Protein AF-A0A0K8S6T8-F1 (afdb_monomer_lite)

pLDDT: mean 81.15, std 17.51, range [34.66, 95.5]

Structure (mmCIF, N/CA/C/O backbone):
data_AF-A0A0K8S6T8-F1
#
_entry.id   AF-A0A0K8S6T8-F1
#
loop_
_atom_site.group_PDB
_atom_site.id
_atom_site.type_symbol
_atom_site.label_atom_id
_atom_site.label_alt_id
_atom_site.label_comp_id
_atom_site.label_asym_id
_atom_site.label_entity_id
_atom_site.label_seq_id
_atom_site.pdbx_PDB_ins_code
_atom_site.Cartn_x
_atom_site.Cartn_y
_atom_site.Cartn_z
_atom_site.occupancy
_atom_site.B_iso_or_equiv
_atom_site.auth_seq_id
_atom_site.auth_comp_id
_atom_site.auth_asym_id
_atom_site.auth_atom_id
_atom_site.pdbx_PDB_model_num
ATOM 1 N N . MET A 1 1 ? 23.158 0.970 3.398 1.00 34.66 1 MET A N 1
ATOM 2 C CA . MET A 1 1 ? 22.572 2.302 3.131 1.00 34.66 1 MET A CA 1
ATOM 3 C C . MET A 1 1 ? 22.095 2.294 1.689 1.00 34.66 1 MET A C 1
ATOM 5 O O . MET A 1 1 ? 22.938 2.146 0.811 1.00 34.66 1 MET A O 1
ATOM 9 N N . PHE A 1 2 ? 20.786 2.368 1.428 1.00 41.59 2 PHE A N 1
ATOM 10 C CA . PHE A 1 2 ? 20.304 2.580 0.060 1.00 41.59 2 PHE A CA 1
ATOM 11 C C . PHE A 1 2 ? 20.908 3.898 -0.432 1.00 41.59 2 PHE A C 1
ATOM 13 O O . PHE A 1 2 ? 20.742 4.927 0.223 1.00 41.59 2 PHE A O 1
ATOM 20 N N . ARG A 1 3 ? 21.690 3.863 -1.518 1.00 51.22 3 ARG A N 1
ATOM 21 C CA . ARG A 1 3 ? 22.241 5.082 -2.123 1.00 51.22 3 ARG A CA 1
ATOM 22 C C . ARG A 1 3 ? 21.048 5.946 -2.523 1.00 51.22 3 ARG A C 1
ATOM 24 O O . ARG A 1 3 ? 20.283 5.543 -3.394 1.00 51.22 3 ARG A O 1
ATOM 31 N N . GLY A 1 4 ? 20.856 7.068 -1.830 1.00 51.66 4 GLY A N 1
ATOM 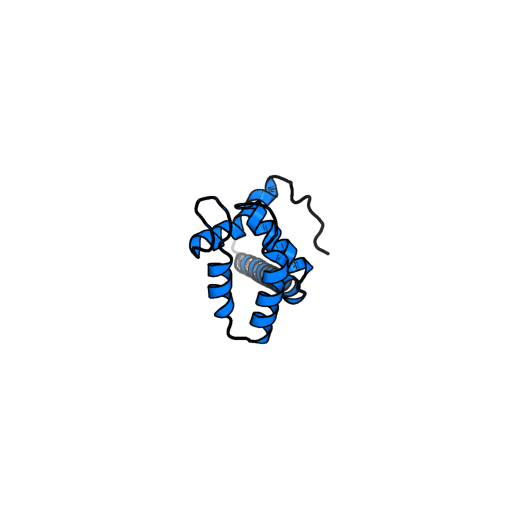32 C CA . GLY A 1 4 ? 19.717 7.961 -2.019 1.00 51.66 4 GLY A CA 1
ATOM 33 C C . GLY A 1 4 ? 19.673 8.479 -3.451 1.00 51.66 4 GLY A C 1
ATOM 34 O O . GLY A 1 4 ? 20.369 9.429 -3.798 1.00 51.66 4 GLY A O 1
ATOM 35 N N . GLY A 1 5 ? 18.885 7.822 -4.298 1.00 59.88 5 GLY A N 1
ATOM 36 C CA . GLY A 1 5 ? 18.556 8.325 -5.621 1.00 59.88 5 GLY A CA 1
ATOM 37 C C . GLY A 1 5 ? 17.576 9.483 -5.488 1.00 59.88 5 GLY A C 1
ATOM 38 O O . GLY A 1 5 ? 16.712 9.471 -4.615 1.00 59.88 5 GLY A O 1
ATOM 39 N N . ASN A 1 6 ? 17.682 10.482 -6.363 1.00 67.69 6 ASN A N 1
ATOM 40 C CA . ASN A 1 6 ? 16.637 11.493 -6.476 1.00 67.69 6 ASN A CA 1
ATOM 41 C C . ASN A 1 6 ? 15.346 10.813 -6.968 1.00 67.69 6 ASN A C 1
ATOM 43 O O . ASN A 1 6 ? 15.213 10.519 -8.158 1.00 67.69 6 ASN A O 1
ATOM 47 N N . LEU A 1 7 ? 14.413 10.558 -6.048 1.00 66.25 7 LEU A N 1
ATOM 48 C CA . LEU A 1 7 ? 13.138 9.870 -6.290 1.00 66.25 7 LEU A CA 1
ATOM 49 C C . LEU A 1 7 ? 12.191 10.654 -7.213 1.00 66.25 7 LEU A C 1
ATOM 51 O O . LEU A 1 7 ? 11.215 10.093 -7.705 1.00 66.25 7 LEU A O 1
ATOM 55 N N . ASN A 1 8 ? 12.495 11.922 -7.500 1.00 68.25 8 ASN A N 1
ATOM 56 C CA . ASN A 1 8 ? 11.770 12.729 -8.483 1.00 68.25 8 ASN A CA 1
ATOM 57 C C . ASN A 1 8 ? 12.277 12.519 -9.917 1.00 68.25 8 ASN A C 1
ATOM 59 O O . ASN A 1 8 ? 11.697 13.052 -10.860 1.00 68.25 8 ASN A O 1
ATOM 63 N N . ASN A 1 9 ? 13.350 11.746 -10.111 1.00 75.56 9 ASN A N 1
ATOM 64 C CA . ASN A 1 9 ? 13.823 11.402 -11.445 1.00 75.56 9 ASN A CA 1
ATOM 65 C C . ASN A 1 9 ? 12.780 10.533 -12.170 1.00 75.56 9 ASN A C 1
ATOM 67 O O . ASN A 1 9 ? 12.319 9.521 -11.636 1.00 75.56 9 ASN A O 1
ATOM 71 N N . SER A 1 10 ? 12.454 10.904 -13.411 1.00 77.62 10 SER A N 1
ATOM 72 C CA . SER A 1 10 ? 11.468 10.219 -14.255 1.00 77.62 10 SER A CA 1
ATOM 73 C C . SER A 1 10 ? 11.733 8.718 -14.405 1.00 77.62 10 SER A C 1
ATOM 75 O O . SER A 1 10 ? 10.787 7.938 -14.504 1.00 77.62 10 SER A O 1
ATOM 77 N N . LYS A 1 11 ? 12.997 8.280 -14.331 1.00 78.56 11 LYS A N 1
ATOM 78 C CA . LYS A 1 11 ? 13.362 6.857 -14.399 1.00 78.56 11 LYS A CA 1
ATOM 79 C C . LYS A 1 11 ? 12.761 6.008 -13.271 1.00 78.56 11 LYS A C 1
ATOM 81 O O . LYS A 1 11 ? 12.580 4.810 -13.455 1.00 78.56 11 LYS A O 1
ATOM 86 N N . TYR A 1 12 ? 12.422 6.614 -12.130 1.00 77.12 12 TYR A N 1
ATOM 87 C CA . TYR A 1 12 ? 11.817 5.927 -10.984 1.00 77.12 12 TYR A CA 1
ATOM 88 C C . TYR A 1 12 ? 10.288 6.023 -10.952 1.00 77.12 12 TYR A C 1
ATOM 90 O O . TYR A 1 12 ? 9.663 5.406 -10.091 1.00 77.12 12 TYR A O 1
ATOM 98 N N . GLN A 1 13 ? 9.663 6.733 -11.898 1.00 78.56 13 GLN A N 1
ATOM 99 C CA . GLN A 1 13 ? 8.201 6.861 -11.945 1.00 78.56 13 GLN A CA 1
ATOM 100 C C . GLN A 1 13 ? 7.511 5.502 -12.083 1.00 78.56 13 GLN A C 1
ATOM 102 O O . GLN A 1 13 ? 6.536 5.224 -11.392 1.00 78.56 13 GLN A O 1
ATOM 107 N N . LYS A 1 14 ? 8.082 4.594 -12.884 1.00 80.56 14 LYS A N 1
ATOM 108 C CA . LYS A 1 14 ? 7.572 3.219 -13.002 1.00 80.56 14 LYS A CA 1
ATOM 109 C C . LYS A 1 14 ? 7.565 2.483 -11.658 1.00 80.56 14 LYS A C 1
ATOM 111 O O . LYS A 1 14 ? 6.609 1.775 -11.367 1.00 80.56 14 LYS A O 1
ATOM 116 N N . CYS A 1 15 ? 8.590 2.684 -10.826 1.00 80.12 15 CYS A N 1
ATOM 117 C CA . CYS A 1 15 ? 8.673 2.069 -9.500 1.00 80.12 15 CYS A CA 1
ATOM 118 C C . CYS A 1 15 ? 7.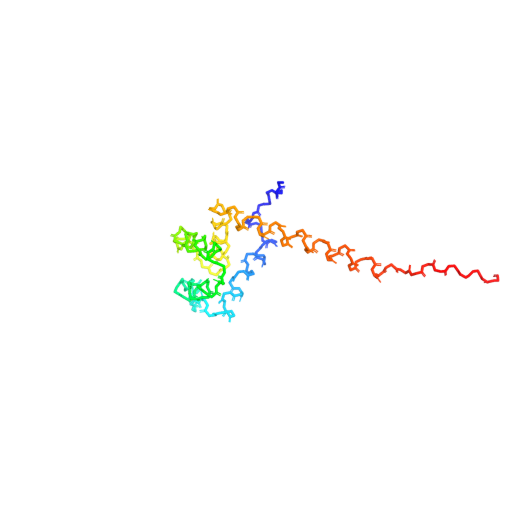601 2.623 -8.554 1.00 80.12 15 CYS A C 1
ATOM 120 O O . CYS A 1 15 ? 6.965 1.849 -7.843 1.00 80.12 15 CYS A O 1
ATOM 122 N N . LYS A 1 16 ? 7.347 3.940 -8.588 1.00 82.62 16 LYS A N 1
ATOM 123 C CA . LYS A 1 16 ? 6.266 4.566 -7.808 1.00 82.62 16 LYS A CA 1
ATOM 124 C C . LYS A 1 16 ? 4.894 3.983 -8.155 1.00 82.62 16 LYS A C 1
ATOM 126 O O . LYS A 1 16 ? 4.051 3.808 -7.283 1.00 82.62 16 LYS A O 1
ATOM 131 N N . CYS A 1 17 ? 4.688 3.627 -9.422 1.00 88.94 17 CYS A N 1
ATOM 132 C CA . CYS A 1 17 ? 3.418 3.098 -9.908 1.00 88.94 17 CYS A CA 1
ATOM 133 C C . CYS A 1 17 ? 3.173 1.603 -9.617 1.00 88.94 17 CYS A C 1
ATOM 135 O O . CYS A 1 17 ? 2.090 1.105 -9.926 1.00 88.94 17 CYS A O 1
ATOM 137 N N . LEU A 1 18 ? 4.113 0.877 -8.998 1.00 88.44 18 LEU A N 1
ATOM 138 C CA . LEU A 1 18 ? 3.870 -0.514 -8.584 1.00 88.44 18 LEU A CA 1
ATOM 139 C C . LEU A 1 18 ? 2.760 -0.603 -7.527 1.00 88.44 18 LEU A C 1
ATOM 141 O O . LEU A 1 18 ? 1.877 -1.453 -7.624 1.00 88.44 18 LEU A O 1
ATOM 145 N N . VAL A 1 19 ? 2.766 0.317 -6.561 1.00 89.31 19 VAL A N 1
ATOM 146 C CA . VAL A 1 19 ? 1.784 0.361 -5.469 1.00 89.31 19 VAL A CA 1
ATOM 147 C C . VAL A 1 19 ? 0.351 0.579 -5.976 1.00 89.31 19 VAL A C 1
ATOM 149 O O . VAL A 1 19 ? -0.496 -0.270 -5.689 1.00 89.31 19 VAL A O 1
ATOM 152 N N . PRO A 1 20 ? 0.036 1.626 -6.772 1.00 91.50 20 PRO A N 1
ATOM 153 C CA . PRO A 1 20 ? -1.319 1.797 -7.296 1.00 91.50 20 PRO A CA 1
ATOM 154 C C . PRO A 1 20 ? -1.745 0.663 -8.231 1.00 91.50 20 PRO A C 1
ATOM 156 O O . PRO A 1 20 ? -2.936 0.387 -8.322 1.00 91.50 20 PRO A O 1
ATOM 159 N N . CYS A 1 21 ? -0.817 -0.003 -8.929 1.00 89.88 21 CYS A N 1
ATOM 160 C CA . CYS A 1 21 ? -1.151 -1.150 -9.776 1.00 89.88 21 CYS A CA 1
ATOM 161 C C . CYS A 1 21 ? -1.766 -2.287 -8.945 1.00 89.88 21 CYS A C 1
ATOM 163 O O . CYS A 1 21 ? -2.873 -2.748 -9.234 1.00 89.88 21 CYS A O 1
ATOM 165 N N . VAL A 1 22 ? -1.092 -2.670 -7.857 1.00 90.38 22 VAL A N 1
ATOM 166 C CA . VAL A 1 22 ? -1.594 -3.686 -6.921 1.00 90.38 22 VAL A CA 1
ATOM 167 C C . VAL A 1 22 ? -2.870 -3.206 -6.226 1.00 90.38 22 VAL A C 1
ATOM 169 O O . VAL A 1 22 ? -3.832 -3.962 -6.121 1.00 90.38 22 VAL A O 1
ATOM 172 N N . ALA A 1 23 ? -2.925 -1.938 -5.808 1.00 92.56 23 ALA A N 1
ATOM 173 C CA . ALA A 1 23 ? -4.103 -1.384 -5.147 1.00 92.56 23 ALA A CA 1
ATOM 174 C C . ALA A 1 23 ? -5.348 -1.400 -6.050 1.00 92.56 23 ALA A C 1
ATOM 176 O O . ALA A 1 23 ? -6.423 -1.769 -5.585 1.00 92.56 23 ALA A O 1
ATOM 177 N N . LYS A 1 24 ? -5.216 -1.075 -7.346 1.00 92.62 24 LYS A N 1
ATOM 178 C CA . LYS A 1 24 ? -6.313 -1.204 -8.324 1.00 92.62 24 LYS A CA 1
ATOM 179 C C . LYS A 1 24 ? -6.782 -2.648 -8.450 1.00 92.62 24 LYS A C 1
ATOM 181 O O . LYS A 1 24 ? -7.981 -2.895 -8.399 1.00 92.62 24 LYS A O 1
ATOM 186 N N . TYR A 1 25 ? -5.848 -3.591 -8.587 1.00 92.38 25 TYR A N 1
ATOM 187 C CA . TYR A 1 25 ? -6.174 -5.015 -8.700 1.00 92.38 25 TYR A CA 1
ATOM 188 C C . TYR A 1 25 ? -6.961 -5.529 -7.483 1.00 92.38 25 TYR A C 1
ATOM 190 O O . TYR A 1 25 ? -7.888 -6.322 -7.628 1.00 92.38 25 TYR A O 1
ATOM 198 N N . LEU A 1 26 ? -6.633 -5.030 -6.289 1.00 92.56 26 LEU A N 1
ATOM 199 C CA . LEU A 1 26 ? -7.296 -5.397 -5.038 1.00 92.56 26 LEU A CA 1
ATOM 200 C C . LEU A 1 26 ? -8.503 -4.510 -4.681 1.00 92.56 26 LEU A C 1
ATOM 202 O O . LEU A 1 26 ? -9.030 -4.636 -3.579 1.00 92.56 26 LEU A O 1
ATOM 206 N N . ASN A 1 27 ? -8.952 -3.625 -5.580 1.00 94.38 27 ASN A N 1
ATOM 207 C CA . ASN A 1 27 ? -10.042 -2.666 -5.342 1.00 94.38 27 ASN A CA 1
ATOM 208 C C . ASN A 1 27 ? -9.827 -1.752 -4.115 1.00 94.38 27 ASN A C 1
ATOM 210 O O . ASN A 1 27 ? -10.775 -1.334 -3.459 1.00 94.38 27 ASN A O 1
ATOM 214 N N . MET A 1 28 ? -8.574 -1.412 -3.815 1.00 95.50 28 MET A N 1
ATOM 215 C CA . MET A 1 28 ? -8.169 -0.524 -2.716 1.00 95.50 28 MET A CA 1
ATOM 216 C C . MET A 1 28 ? -7.995 0.934 -3.150 1.00 95.50 28 MET A C 1
ATOM 218 O O . MET A 1 28 ? -7.381 1.728 -2.438 1.00 95.50 28 MET A O 1
ATOM 222 N N . MET A 1 29 ? -8.453 1.293 -4.345 1.00 95.44 29 MET A N 1
ATOM 223 C CA . MET A 1 29 ? -8.291 2.634 -4.889 1.00 95.44 29 MET A CA 1
ATOM 224 C C . MET A 1 29 ? -9.560 3.055 -5.618 1.00 95.44 29 MET A C 1
ATOM 226 O O . MET A 1 29 ? -10.106 2.297 -6.420 1.00 95.44 29 MET A O 1
ATOM 230 N N . TYR A 1 30 ? -10.012 4.272 -5.346 1.00 94.50 30 TYR A N 1
ATOM 231 C CA . TYR A 1 30 ? -11.134 4.888 -6.031 1.00 94.50 30 TYR A CA 1
ATOM 232 C C . TYR A 1 30 ? -10.757 5.277 -7.465 1.00 94.50 30 TYR A C 1
ATOM 234 O O . TYR A 1 30 ? -9.585 5.430 -7.823 1.00 94.50 30 TYR A O 1
ATOM 242 N N . THR A 1 31 ? -11.775 5.488 -8.300 1.00 93.25 31 THR A N 1
ATOM 243 C CA . THR A 1 31 ? -11.606 5.904 -9.702 1.00 93.25 31 THR A CA 1
ATOM 244 C C . THR A 1 31 ? -10.915 7.256 -9.846 1.00 93.25 31 THR A C 1
ATOM 246 O O . THR A 1 31 ? -10.338 7.533 -10.891 1.00 93.25 31 THR A O 1
ATOM 249 N N . ASP A 1 32 ? -10.967 8.096 -8.811 1.00 94.12 32 ASP A N 1
ATOM 250 C CA . ASP A 1 32 ? -10.320 9.406 -8.783 1.00 94.12 32 ASP A CA 1
ATOM 251 C C . ASP A 1 32 ? -8.829 9.345 -8.394 1.00 94.12 32 ASP A C 1
ATOM 253 O O . ASP A 1 32 ? -8.182 10.389 -8.307 1.00 94.12 32 ASP A O 1
ATOM 257 N N . GLY A 1 33 ? -8.296 8.144 -8.136 1.00 92.31 33 GLY A N 1
ATOM 258 C CA . GLY A 1 33 ? -6.897 7.908 -7.789 1.00 92.31 33 GLY A CA 1
ATOM 259 C C . GLY A 1 33 ? -6.574 7.981 -6.295 1.00 92.31 33 GLY A C 1
ATOM 260 O O . GLY A 1 33 ? -5.404 7.833 -5.938 1.00 92.31 33 GLY A O 1
ATOM 261 N N . THR A 1 34 ? -7.560 8.213 -5.423 1.00 95.44 34 THR A N 1
ATOM 262 C CA . THR A 1 34 ? -7.373 8.168 -3.961 1.00 95.44 34 THR A CA 1
ATOM 263 C C . THR A 1 34 ? -7.482 6.746 -3.418 1.00 95.44 34 THR A C 1
ATOM 265 O O . THR A 1 34 ? -8.163 5.898 -3.992 1.00 95.44 34 THR A O 1
ATOM 268 N N . TYR A 1 35 ? -6.797 6.465 -2.309 1.00 94.81 35 TYR A N 1
ATOM 269 C CA . TYR A 1 35 ? -6.762 5.132 -1.707 1.00 94.81 35 TYR A CA 1
ATOM 270 C C . TYR A 1 35 ? -7.952 4.909 -0.769 1.00 94.81 35 TYR A C 1
ATOM 272 O O . TYR A 1 35 ? -8.291 5.764 0.049 1.00 94.81 35 TYR A O 1
ATOM 280 N N . ASP A 1 36 ? -8.570 3.733 -0.867 1.00 95.44 36 ASP A N 1
ATOM 281 C CA . ASP A 1 36 ? -9.647 3.310 0.021 1.00 95.44 36 ASP A CA 1
ATOM 282 C C . ASP A 1 36 ? -9.077 2.590 1.250 1.00 95.44 36 ASP A C 1
ATOM 284 O O . ASP A 1 36 ? -8.936 1.364 1.289 1.00 95.44 36 ASP A O 1
ATOM 288 N N . PHE A 1 37 ? -8.763 3.363 2.292 1.00 93.94 37 PHE A N 1
ATOM 289 C CA . PHE A 1 37 ? -8.224 2.829 3.545 1.00 93.94 37 PHE A CA 1
ATOM 290 C C . PHE A 1 37 ? -9.168 1.860 4.265 1.00 93.94 37 PHE A C 1
ATOM 292 O O . PHE A 1 37 ? -8.701 1.040 5.058 1.00 93.94 37 PHE A O 1
ATOM 299 N N . ARG A 1 38 ? -10.475 1.878 3.974 1.00 94.56 38 ARG A N 1
ATOM 300 C CA . ARG A 1 38 ? -11.397 0.857 4.484 1.00 94.56 38 ARG A CA 1
ATOM 301 C C . ARG A 1 38 ? -11.082 -0.503 3.862 1.00 94.56 38 ARG A C 1
ATOM 303 O O . ARG A 1 38 ? -10.991 -1.483 4.598 1.00 94.56 38 ARG A O 1
ATOM 310 N N . GLU A 1 39 ? -10.901 -0.579 2.544 1.00 95.00 39 GLU A N 1
ATOM 311 C CA . GLU A 1 39 ? -10.563 -1.846 1.875 1.00 95.00 39 GLU A CA 1
ATOM 312 C C . GLU A 1 39 ? -9.139 -2.300 2.204 1.00 95.00 39 GLU A C 1
ATOM 314 O O . GLU A 1 39 ? -8.922 -3.487 2.448 1.00 95.00 39 GLU A O 1
ATOM 319 N N . ILE A 1 40 ? -8.186 -1.367 2.322 1.00 93.25 40 ILE A N 1
ATOM 320 C CA . ILE A 1 40 ? -6.826 -1.684 2.789 1.00 93.25 40 ILE A CA 1
ATOM 321 C C . ILE A 1 40 ? -6.891 -2.369 4.159 1.00 93.25 40 ILE A C 1
ATOM 323 O O . ILE A 1 40 ? -6.352 -3.464 4.321 1.00 93.25 40 ILE A O 1
ATOM 327 N N . ARG A 1 41 ? -7.620 -1.781 5.121 1.00 93.88 41 ARG A N 1
ATOM 328 C CA . ARG A 1 41 ? -7.787 -2.350 6.469 1.00 93.88 41 ARG A CA 1
ATOM 329 C C . ARG A 1 41 ? -8.408 -3.748 6.442 1.00 93.88 41 ARG A C 1
ATOM 331 O O . ARG A 1 41 ? -7.966 -4.612 7.197 1.00 93.88 41 ARG A O 1
ATOM 338 N N . LYS A 1 42 ? -9.394 -3.995 5.570 1.00 93.81 42 LYS A N 1
ATOM 339 C CA . LYS A 1 42 ? -10.009 -5.327 5.415 1.00 93.81 42 LYS A CA 1
ATOM 340 C C . LYS A 1 42 ? -9.024 -6.375 4.911 1.00 93.81 42 LYS A C 1
ATOM 342 O O . LYS A 1 42 ? -9.059 -7.506 5.375 1.00 93.81 42 LYS A O 1
ATOM 347 N N . VAL A 1 43 ? -8.156 -6.030 3.964 1.00 90.19 43 VAL A N 1
ATOM 348 C CA . VAL A 1 43 ? -7.164 -6.993 3.469 1.00 90.19 43 VAL A CA 1
ATOM 349 C C . VAL A 1 43 ? -6.091 -7.244 4.519 1.00 90.19 43 VAL A C 1
ATOM 351 O O . VAL A 1 43 ? -5.708 -8.390 4.751 1.00 90.19 43 VAL A O 1
ATOM 354 N N . THR A 1 44 ? -5.648 -6.203 5.221 1.00 89.31 44 THR A N 1
ATOM 355 C CA . THR A 1 44 ? -4.619 -6.353 6.255 1.00 89.31 44 THR A CA 1
ATOM 356 C C . THR A 1 44 ? -5.118 -7.052 7.518 1.00 89.31 44 THR A C 1
ATOM 358 O O . THR A 1 44 ? -4.319 -7.666 8.221 1.00 89.31 44 THR A O 1
ATOM 361 N N . SER A 1 45 ? -6.423 -7.026 7.809 1.00 90.12 45 SER A N 1
ATOM 362 C CA . SER A 1 45 ? -6.987 -7.777 8.940 1.00 90.12 45 SER A CA 1
ATOM 363 C C . SER A 1 45 ? -6.943 -9.295 8.726 1.00 90.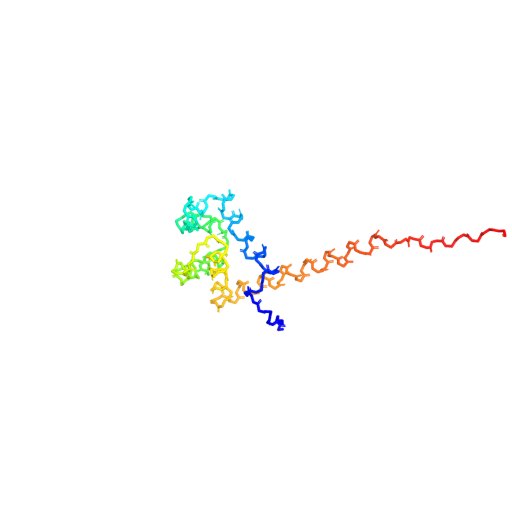12 45 SER A C 1
ATOM 365 O O . SER A 1 45 ? -6.944 -10.045 9.702 1.00 90.12 45 SER A O 1
ATOM 367 N N . GLY A 1 46 ? -6.814 -9.751 7.473 1.00 88.94 46 GLY A N 1
ATOM 368 C CA . GLY A 1 46 ? -6.600 -11.155 7.114 1.00 88.94 46 GLY A CA 1
ATOM 369 C C . GLY A 1 46 ? -5.207 -11.698 7.464 1.00 88.94 46 GLY A C 1
ATOM 370 O O . GLY A 1 46 ? -4.961 -12.896 7.316 1.00 88.94 46 GLY A O 1
ATOM 371 N N . VAL A 1 47 ? -4.285 -10.853 7.941 1.00 89.56 47 VAL A N 1
ATOM 372 C CA . VAL A 1 47 ? -2.963 -11.292 8.400 1.00 89.56 47 VAL A CA 1
ATOM 373 C C . VAL A 1 47 ? -3.114 -12.128 9.675 1.00 89.56 47 VAL A C 1
ATOM 375 O O . VAL A 1 47 ? -3.546 -11.634 10.718 1.00 89.56 47 VAL A O 1
ATOM 378 N N . GLN A 1 48 ? -2.731 -13.407 9.588 1.00 92.62 48 GLN A N 1
ATOM 379 C CA . GLN A 1 48 ? -2.906 -14.387 10.670 1.00 92.62 48 GLN A CA 1
ATOM 380 C C . GLN A 1 48 ? -2.089 -14.058 11.921 1.00 92.62 48 GLN A C 1
ATOM 382 O O . GLN A 1 48 ? -2.520 -14.319 13.039 1.00 92.62 48 GLN A O 1
ATOM 387 N N . SER A 1 49 ? -0.899 -13.488 11.744 1.00 91.94 49 SER A N 1
ATOM 388 C CA . SER A 1 49 ? -0.042 -13.143 12.869 1.00 91.94 49 SER A CA 1
ATOM 389 C C . SER A 1 49 ? -0.519 -11.859 13.543 1.00 91.94 49 SER A C 1
ATOM 391 O O . SER A 1 49 ? -0.335 -10.768 13.002 1.00 91.94 49 SER A O 1
ATOM 393 N N . ASP A 1 50 ? -0.939 -11.974 14.799 1.00 91.94 50 ASP A N 1
ATOM 394 C CA . ASP A 1 50 ? -1.297 -10.842 15.658 1.00 91.94 50 ASP A CA 1
ATOM 395 C C . ASP A 1 50 ? -0.199 -9.774 15.759 1.00 91.94 50 ASP A C 1
ATOM 397 O O . ASP A 1 50 ? -0.504 -8.583 15.789 1.00 91.94 50 ASP A O 1
ATOM 401 N N . TYR A 1 51 ? 1.075 -10.183 15.788 1.00 90.06 51 TYR A N 1
ATOM 402 C CA . TYR A 1 51 ? 2.212 -9.258 15.830 1.00 90.06 51 TYR A CA 1
ATOM 403 C C . TYR A 1 51 ? 2.250 -8.343 14.596 1.00 90.06 51 TYR A C 1
ATOM 405 O O . TYR A 1 51 ? 2.193 -7.122 14.728 1.00 90.06 51 TYR A O 1
ATOM 413 N N . PHE A 1 52 ? 2.271 -8.931 13.395 1.00 89.25 52 PHE A N 1
ATOM 414 C CA . PHE A 1 52 ? 2.197 -8.186 12.138 1.00 89.25 52 PHE A CA 1
ATOM 415 C C . PHE A 1 52 ? 0.905 -7.377 12.007 1.00 89.25 52 PHE A C 1
ATOM 417 O O . PHE A 1 52 ? 0.972 -6.220 11.608 1.00 89.25 52 PHE A O 1
ATOM 424 N N . ARG A 1 53 ? -0.256 -7.933 12.379 1.00 92.31 53 ARG A N 1
ATOM 425 C CA . ARG A 1 53 ? -1.537 -7.220 12.277 1.00 92.31 53 ARG A CA 1
ATOM 426 C C . ARG A 1 53 ? -1.545 -5.938 13.114 1.00 92.31 53 ARG A C 1
ATOM 428 O O . ARG A 1 53 ? -1.872 -4.882 12.586 1.00 92.31 53 ARG A O 1
ATOM 435 N N . LYS A 1 54 ? -1.107 -6.007 14.377 1.00 93.12 54 LYS A N 1
ATOM 436 C CA . LYS A 1 54 ? -1.013 -4.831 15.263 1.00 93.12 54 LYS A CA 1
ATOM 437 C C . LYS A 1 54 ? -0.054 -3.774 14.726 1.00 93.12 54 LYS A C 1
ATOM 439 O O . LYS A 1 54 ? -0.344 -2.584 14.815 1.00 93.12 54 LYS A O 1
ATOM 444 N N . GLU A 1 55 ? 1.081 -4.196 14.170 1.00 93.19 55 GLU A N 1
ATOM 445 C CA . GLU A 1 55 ? 2.018 -3.254 13.559 1.00 93.19 55 GLU A CA 1
ATOM 446 C C . GLU A 1 55 ? 1.411 -2.586 12.322 1.00 93.19 55 GLU A C 1
ATOM 448 O O . GLU A 1 55 ? 1.498 -1.368 12.185 1.00 93.19 55 GLU A O 1
ATOM 453 N N . ILE A 1 56 ? 0.762 -3.356 11.445 1.00 92.56 56 ILE A N 1
ATOM 454 C CA . ILE A 1 56 ? 0.111 -2.816 10.248 1.00 92.56 56 ILE A CA 1
ATOM 455 C C . ILE A 1 56 ? -0.973 -1.809 10.638 1.00 92.56 56 ILE A C 1
ATOM 457 O O . ILE A 1 56 ? -0.992 -0.710 10.097 1.00 92.56 56 ILE A O 1
ATOM 461 N N . GLU A 1 57 ? -1.834 -2.135 11.602 1.00 93.81 57 GLU A N 1
ATOM 462 C CA . GLU A 1 57 ? -2.875 -1.223 12.092 1.00 93.81 57 GLU A CA 1
ATOM 463 C C . GLU A 1 57 ? -2.286 0.081 12.646 1.00 93.81 57 GLU A C 1
ATOM 465 O O . GLU A 1 57 ? -2.756 1.168 12.300 1.00 93.81 57 GLU A O 1
ATOM 470 N N . ARG A 1 58 ? -1.222 -0.014 13.456 1.00 95.31 58 ARG A N 1
ATOM 471 C CA . ARG A 1 58 ? -0.520 1.153 14.006 1.00 95.31 58 ARG A CA 1
ATOM 472 C C . ARG A 1 58 ? 0.043 2.041 12.898 1.00 95.31 58 ARG A C 1
ATOM 474 O O . ARG A 1 58 ? -0.092 3.258 12.958 1.00 95.31 58 ARG A O 1
ATOM 481 N N . VAL A 1 59 ? 0.691 1.439 11.906 1.00 94.88 59 VAL A N 1
ATOM 482 C CA . VAL A 1 59 ? 1.343 2.156 10.806 1.00 94.88 59 VAL A CA 1
ATOM 483 C C . VAL A 1 59 ? 0.318 2.770 9.860 1.00 94.88 59 VAL A C 1
ATOM 485 O O . VAL A 1 59 ? 0.471 3.925 9.478 1.00 94.88 59 VAL A O 1
ATOM 488 N N . LEU A 1 60 ? -0.750 2.042 9.525 1.00 93.44 60 LEU A N 1
ATOM 489 C CA . LEU A 1 60 ? -1.839 2.568 8.702 1.00 93.44 60 LEU A CA 1
ATOM 490 C C . LEU A 1 60 ? -2.458 3.808 9.335 1.00 93.44 60 LEU A C 1
ATOM 492 O O . LEU A 1 60 ? -2.686 4.783 8.634 1.00 93.44 60 LEU A O 1
ATOM 496 N N . HIS A 1 61 ? -2.665 3.812 10.652 1.00 94.88 61 HIS A N 1
ATOM 497 C CA . HIS A 1 61 ? -3.206 4.986 11.330 1.00 9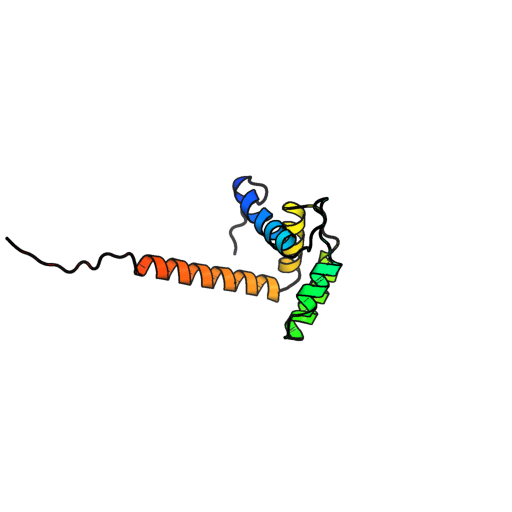4.88 61 HIS A CA 1
ATOM 498 C C . HIS A 1 61 ? -2.289 6.219 11.243 1.00 94.88 61 HIS A C 1
ATOM 500 O O . HIS A 1 61 ? -2.777 7.342 11.189 1.00 94.88 61 HIS A O 1
ATOM 506 N N . ILE A 1 62 ? -0.968 6.022 11.202 1.00 95.38 62 ILE A N 1
ATOM 507 C CA . ILE A 1 62 ? 0.003 7.115 11.034 1.00 95.38 62 ILE A CA 1
ATOM 508 C C . ILE A 1 62 ? 0.019 7.608 9.581 1.00 95.38 62 ILE A C 1
ATOM 510 O O . ILE A 1 62 ? 0.094 8.807 9.339 1.00 95.38 62 ILE A O 1
ATOM 514 N N . CYS A 1 63 ? -0.049 6.686 8.620 1.00 95.31 63 CYS A N 1
ATOM 515 C CA . CYS A 1 63 ? 0.224 6.969 7.212 1.00 95.31 63 CYS A CA 1
ATOM 516 C C . CYS A 1 63 ? -1.028 7.200 6.353 1.00 95.31 63 CYS A C 1
ATOM 518 O O . CYS A 1 63 ? -0.902 7.509 5.169 1.00 95.31 63 CYS A O 1
ATOM 520 N N . GLU A 1 64 ? -2.240 7.043 6.894 1.00 94.00 64 GLU A N 1
ATOM 521 C CA . GLU A 1 64 ? -3.475 7.170 6.103 1.00 94.00 64 GLU A CA 1
ATOM 522 C C . GLU A 1 64 ? -3.774 8.592 5.622 1.00 94.00 64 GLU A C 1
ATOM 524 O O . GLU A 1 64 ? -4.552 8.789 4.692 1.00 94.00 64 GLU A O 1
ATOM 529 N N . THR A 1 65 ? -3.126 9.586 6.226 1.00 93.31 65 THR A N 1
ATOM 530 C CA . THR A 1 65 ? -3.251 10.996 5.847 1.00 93.31 65 THR A CA 1
ATOM 531 C C . THR A 1 65 ? -2.164 11.460 4.880 1.00 93.31 65 THR A C 1
ATOM 533 O O . THR A 1 65 ? -2.102 12.652 4.576 1.00 93.31 65 THR A O 1
ATOM 536 N N . GLU A 1 66 ? -1.288 10.562 4.417 1.00 94.31 66 GLU A N 1
ATOM 537 C CA . GLU A 1 66 ? -0.233 10.916 3.468 1.00 94.31 66 GLU A CA 1
ATOM 538 C C . GLU A 1 66 ? -0.831 11.498 2.175 1.00 94.31 66 GLU A C 1
ATOM 540 O O . GLU A 1 66 ? -1.775 10.937 1.607 1.00 94.31 66 GLU A O 1
ATOM 545 N N . PRO A 1 67 ? -0.309 12.637 1.688 1.00 92.00 67 PRO A N 1
ATOM 546 C CA . PRO A 1 67 ? -0.888 13.325 0.551 1.00 92.00 67 PRO A CA 1
ATOM 547 C C . PRO A 1 67 ? -0.576 12.610 -0.765 1.00 92.00 67 PRO A C 1
ATOM 549 O O . PRO A 1 67 ? 0.437 11.927 -0.924 1.00 92.00 67 PRO A O 1
ATOM 552 N N . GLY A 1 68 ? -1.409 12.887 -1.764 1.00 92.50 68 GLY A N 1
ATOM 553 C CA . GLY A 1 68 ? -1.192 12.467 -3.144 1.00 92.50 68 GLY A CA 1
ATOM 554 C C . GLY A 1 68 ? -2.257 11.505 -3.652 1.00 92.50 68 GLY A C 1
ATOM 555 O O . GLY A 1 68 ? -3.171 11.096 -2.941 1.00 92.50 68 GLY A O 1
ATOM 556 N N . LYS A 1 69 ? -2.140 11.177 -4.936 1.00 94.62 69 LYS A N 1
ATOM 557 C CA . LYS A 1 69 ? -3.007 10.235 -5.646 1.00 94.62 69 LYS A CA 1
ATOM 558 C C . LYS A 1 69 ? -2.151 9.326 -6.516 1.00 94.62 69 LYS A C 1
ATOM 560 O O . LYS A 1 69 ? -0.980 9.620 -6.761 1.00 94.62 69 LYS A O 1
ATOM 565 N N . GLU A 1 70 ? -2.737 8.226 -6.968 1.00 93.12 70 GLU A N 1
ATOM 566 C CA . GLU A 1 70 ? -2.119 7.303 -7.918 1.00 93.12 70 GLU A CA 1
ATOM 567 C C . GLU A 1 70 ? -0.712 6.854 -7.466 1.00 93.12 70 GLU A C 1
ATOM 569 O O . GLU A 1 70 ? -0.559 6.282 -6.381 1.00 93.12 70 GLU A O 1
ATOM 574 N N . CYS A 1 71 ? 0.315 7.089 -8.290 1.00 92.19 71 CYS A N 1
ATOM 575 C CA . CYS A 1 71 ? 1.685 6.647 -8.043 1.00 92.19 71 CYS A CA 1
ATOM 576 C C . CYS A 1 71 ? 2.352 7.393 -6.892 1.00 92.19 71 CYS A C 1
ATOM 578 O O . CYS A 1 71 ? 2.982 6.754 -6.053 1.00 92.19 71 CYS A O 1
ATOM 580 N N . ASP A 1 72 ? 2.192 8.715 -6.811 1.00 92.38 72 ASP A N 1
ATOM 581 C CA . ASP A 1 72 ? 2.792 9.482 -5.719 1.00 92.38 72 ASP A CA 1
ATOM 582 C C . ASP A 1 72 ? 2.095 9.177 -4.388 1.00 92.38 72 ASP A C 1
ATOM 584 O O . ASP A 1 72 ? 2.777 8.969 -3.390 1.00 92.38 72 ASP A O 1
ATOM 588 N N . GLY A 1 73 ? 0.763 9.035 -4.376 1.00 93.31 73 GLY A N 1
ATOM 589 C CA . GLY A 1 73 ? 0.027 8.653 -3.164 1.00 93.31 73 GLY A CA 1
ATOM 590 C C . GLY A 1 73 ? 0.465 7.290 -2.620 1.00 93.31 73 GLY A C 1
ATOM 591 O O . GLY A 1 73 ? 0.816 7.166 -1.450 1.00 93.31 73 GLY A O 1
ATOM 592 N N . GLY A 1 74 ? 0.539 6.272 -3.484 1.00 92.31 74 GLY A N 1
ATOM 593 C CA . GLY A 1 74 ? 0.979 4.935 -3.072 1.00 92.31 74 GLY A CA 1
ATOM 594 C C . GLY A 1 74 ? 2.424 4.911 -2.592 1.00 92.31 74 GLY A C 1
ATOM 595 O O . GLY A 1 74 ? 2.743 4.280 -1.584 1.00 92.31 74 GLY A O 1
ATOM 596 N N . PHE A 1 75 ? 3.297 5.635 -3.292 1.00 91.62 75 PHE A N 1
ATOM 597 C CA . PHE A 1 75 ? 4.691 5.769 -2.900 1.00 91.62 75 PHE A CA 1
ATOM 598 C C . PHE A 1 75 ? 4.843 6.459 -1.537 1.00 91.62 75 PHE A C 1
ATOM 600 O O . PHE A 1 75 ? 5.607 5.974 -0.704 1.00 91.62 75 PHE A O 1
ATOM 607 N N . ASN A 1 76 ? 4.098 7.539 -1.283 1.00 93.06 76 ASN A N 1
ATOM 608 C CA . ASN A 1 76 ? 4.144 8.267 -0.015 1.00 93.06 76 ASN A CA 1
ATOM 609 C C . ASN A 1 76 ? 3.661 7.398 1.153 1.00 93.06 76 ASN A C 1
ATOM 611 O O . ASN A 1 76 ? 4.354 7.317 2.166 1.00 93.06 76 ASN A O 1
ATOM 615 N N . ILE A 1 77 ? 2.557 6.660 0.983 1.00 93.50 77 ILE A N 1
ATOM 616 C CA . ILE A 1 77 ? 2.042 5.722 1.997 1.00 93.50 77 ILE A CA 1
ATOM 617 C C . ILE A 1 77 ? 3.095 4.659 2.345 1.00 93.50 77 ILE A C 1
ATOM 619 O O . ILE A 1 77 ? 3.384 4.424 3.520 1.00 93.50 77 ILE A O 1
ATOM 623 N N . VAL A 1 78 ? 3.706 4.026 1.336 1.00 91.12 78 VAL A N 1
ATOM 624 C CA . VAL A 1 78 ? 4.739 2.999 1.556 1.00 91.12 78 VAL A CA 1
ATOM 625 C C . VAL A 1 78 ? 5.992 3.594 2.197 1.00 91.12 78 VAL A C 1
ATOM 627 O O . VAL A 1 78 ? 6.562 2.993 3.108 1.00 91.12 78 VAL A O 1
ATOM 630 N N . ASN A 1 79 ? 6.418 4.779 1.763 1.00 90.81 79 ASN A N 1
ATOM 631 C CA . ASN A 1 79 ? 7.566 5.459 2.347 1.00 90.81 79 ASN A CA 1
ATOM 632 C C . ASN A 1 79 ? 7.318 5.819 3.823 1.00 90.81 79 ASN A C 1
ATOM 634 O O . ASN A 1 79 ? 8.177 5.543 4.660 1.00 90.81 79 ASN A O 1
ATOM 638 N N . CYS A 1 80 ? 6.135 6.340 4.160 1.00 94.06 80 CYS A N 1
ATOM 639 C CA . CYS A 1 80 ? 5.725 6.563 5.546 1.00 94.06 80 CYS A CA 1
ATOM 640 C C . CYS A 1 80 ? 5.769 5.254 6.352 1.00 94.06 80 CYS A C 1
ATOM 642 O O . CYS A 1 80 ? 6.363 5.204 7.431 1.00 94.06 80 CYS A O 1
ATOM 644 N N . ALA A 1 81 ? 5.248 4.153 5.799 1.00 93.31 81 ALA A N 1
ATOM 645 C CA . ALA A 1 81 ? 5.274 2.860 6.475 1.00 93.31 81 ALA A CA 1
ATOM 646 C C . ALA A 1 81 ? 6.702 2.375 6.781 1.00 93.31 81 ALA A C 1
ATOM 648 O O . ALA A 1 81 ? 6.973 1.903 7.883 1.00 93.31 81 ALA A O 1
ATOM 649 N N . ILE A 1 82 ? 7.634 2.535 5.839 1.00 91.69 82 ILE A N 1
ATOM 650 C CA . ILE A 1 82 ? 9.049 2.175 6.016 1.00 91.69 82 ILE A CA 1
ATOM 651 C C . ILE A 1 82 ? 9.724 3.049 7.080 1.00 91.69 82 ILE A C 1
ATOM 653 O O . ILE A 1 82 ? 10.538 2.545 7.855 1.00 91.69 82 ILE A O 1
ATOM 657 N N . GLN A 1 83 ? 9.398 4.342 7.133 1.00 92.56 83 GLN A N 1
ATOM 658 C CA . GLN A 1 83 ? 9.954 5.273 8.120 1.00 92.56 83 GLN A CA 1
ATOM 659 C C . GLN A 1 83 ? 9.439 4.997 9.536 1.00 92.56 83 GLN A C 1
ATOM 661 O O . GLN A 1 83 ? 10.186 5.149 10.503 1.00 92.56 83 GLN A O 1
ATOM 666 N N . HIS A 1 84 ? 8.187 4.555 9.659 1.00 93.94 84 HIS A N 1
ATOM 667 C CA . HIS A 1 84 ? 7.533 4.353 10.948 1.00 93.94 84 HIS A CA 1
ATOM 668 C C . HIS A 1 84 ? 7.479 2.895 11.414 1.00 93.94 84 HIS A C 1
ATOM 670 O O . HIS A 1 84 ? 7.021 2.664 12.532 1.00 93.94 84 HIS A O 1
ATOM 676 N N . SER A 1 85 ? 7.958 1.924 10.628 1.00 92.50 85 SER A N 1
ATOM 677 C CA . SER A 1 85 ? 7.985 0.501 10.990 1.00 92.50 85 SER A CA 1
ATOM 678 C C . SER A 1 85 ? 9.315 -0.167 10.657 1.00 92.50 85 SER A C 1
ATOM 680 O O . SER A 1 85 ? 9.678 -0.354 9.491 1.00 92.50 85 SER A O 1
ATOM 682 N N . HIS A 1 86 ? 10.014 -0.642 11.693 1.00 89.75 86 HIS A N 1
ATOM 683 C CA . HIS A 1 86 ? 11.214 -1.463 11.507 1.00 89.75 86 HIS A CA 1
ATOM 684 C C . HIS A 1 86 ? 10.889 -2.778 10.795 1.00 89.75 86 HIS A C 1
ATOM 686 O O . HIS A 1 86 ? 11.738 -3.308 10.080 1.00 89.75 86 HIS A O 1
ATOM 692 N N . ILE A 1 87 ? 9.664 -3.288 10.954 1.00 88.06 87 ILE A N 1
ATOM 693 C CA . ILE A 1 87 ? 9.196 -4.491 10.268 1.00 88.06 87 ILE A CA 1
ATOM 694 C C . ILE A 1 87 ? 9.064 -4.230 8.772 1.00 88.06 87 ILE A C 1
ATOM 696 O O . ILE A 1 87 ? 9.587 -5.018 7.986 1.00 88.06 87 ILE A O 1
ATOM 700 N N . ALA A 1 88 ? 8.403 -3.142 8.370 1.00 87.19 88 ALA A N 1
ATOM 701 C CA . ALA A 1 88 ? 8.238 -2.807 6.956 1.00 87.19 88 ALA A CA 1
ATOM 702 C C . ALA A 1 88 ? 9.599 -2.591 6.281 1.00 87.19 88 ALA A C 1
ATOM 704 O O . ALA A 1 88 ? 9.885 -3.192 5.245 1.00 87.19 88 ALA A O 1
ATOM 705 N N . SER A 1 89 ? 10.479 -1.819 6.926 1.00 87.88 89 SER A N 1
ATOM 706 C CA . SER A 1 89 ? 11.847 -1.582 6.453 1.00 87.88 89 SER A CA 1
ATOM 707 C C . SER A 1 89 ? 12.653 -2.881 6.316 1.00 87.88 89 SER A C 1
ATOM 709 O O . SER A 1 89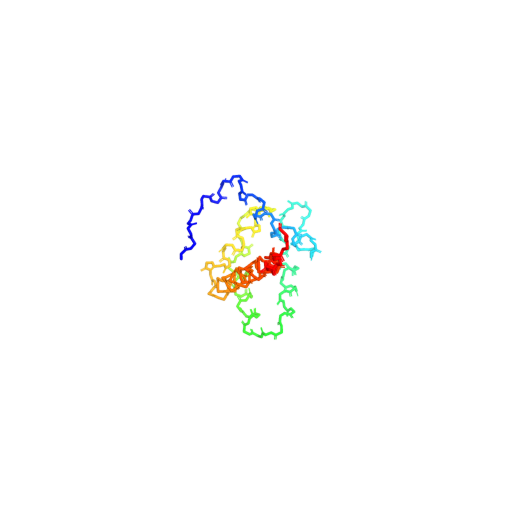 ? 13.272 -3.135 5.279 1.00 87.88 89 SER A O 1
ATOM 711 N N . ARG A 1 90 ? 12.599 -3.761 7.327 1.00 88.06 90 ARG A N 1
ATOM 712 C CA . ARG A 1 90 ? 13.296 -5.055 7.297 1.00 88.06 90 ARG A CA 1
ATOM 713 C C . ARG A 1 90 ? 12.718 -6.002 6.248 1.00 88.06 90 ARG A C 1
ATOM 715 O O . ARG A 1 90 ? 13.486 -6.666 5.564 1.00 88.06 90 ARG A O 1
ATOM 722 N N . SER A 1 91 ? 11.398 -6.059 6.106 1.00 84.62 91 SER A N 1
ATOM 723 C CA . SER A 1 91 ? 10.726 -6.942 5.144 1.00 84.62 91 SER A CA 1
ATOM 724 C C . SER A 1 91 ? 11.051 -6.544 3.709 1.00 84.62 91 SER A C 1
ATOM 726 O O . SER A 1 91 ? 11.356 -7.404 2.889 1.00 84.62 91 SER A O 1
ATOM 728 N N . LEU A 1 92 ? 11.071 -5.239 3.420 1.00 83.88 92 LEU A N 1
ATOM 729 C CA . LEU A 1 92 ? 11.495 -4.727 2.120 1.00 83.88 92 LEU A CA 1
ATOM 730 C C . LEU A 1 92 ? 12.950 -5.104 1.816 1.00 83.88 92 LEU A C 1
ATOM 732 O O . LEU A 1 92 ? 13.267 -5.527 0.708 1.00 83.88 92 LEU A O 1
ATOM 736 N N . ARG A 1 93 ? 13.835 -4.985 2.810 1.00 82.88 93 ARG A N 1
ATOM 737 C CA . ARG A 1 93 ? 15.233 -5.391 2.664 1.00 82.88 93 ARG A CA 1
ATOM 738 C C . ARG A 1 93 ? 15.371 -6.889 2.369 1.00 82.88 93 ARG A C 1
ATOM 740 O O . ARG A 1 93 ? 16.064 -7.233 1.422 1.00 82.88 93 ARG A O 1
ATOM 747 N N . LEU A 1 94 ? 14.691 -7.745 3.133 1.00 82.25 94 LEU A N 1
ATOM 748 C CA . LEU A 1 94 ? 14.718 -9.200 2.934 1.00 82.25 94 LEU A CA 1
ATOM 749 C C . LEU A 1 94 ? 14.164 -9.602 1.562 1.00 82.25 94 LEU A C 1
ATOM 751 O O . LEU A 1 94 ? 14.691 -10.507 0.930 1.00 82.25 94 LEU A O 1
ATOM 755 N N . MET A 1 95 ? 13.130 -8.909 1.077 1.00 80.62 95 MET A N 1
ATOM 756 C CA . MET A 1 95 ? 12.598 -9.128 -0.267 1.00 80.62 95 MET A CA 1
ATOM 757 C C . MET A 1 95 ? 13.646 -8.826 -1.343 1.00 80.62 95 MET A C 1
ATOM 759 O O . MET A 1 95 ? 13.797 -9.607 -2.276 1.00 80.62 95 MET A O 1
ATOM 763 N N . PHE A 1 96 ? 14.386 -7.721 -1.217 1.00 78.88 96 PHE A N 1
ATOM 764 C CA . PHE A 1 96 ? 15.457 -7.404 -2.164 1.00 78.88 96 PHE A CA 1
ATOM 765 C C . PHE A 1 96 ? 16.629 -8.381 -2.084 1.00 78.88 96 PHE A C 1
ATOM 767 O O . PHE A 1 96 ? 17.150 -8.754 -3.127 1.00 78.88 96 PHE A O 1
ATOM 774 N N . GLU A 1 97 ? 17.016 -8.811 -0.881 1.00 80.31 97 GLU A N 1
ATOM 775 C CA . GLU A 1 97 ? 18.057 -9.832 -0.695 1.00 80.31 97 GLU A CA 1
ATOM 776 C C . GLU A 1 97 ? 17.642 -11.159 -1.363 1.00 80.31 97 GLU A C 1
ATOM 778 O O . GLU A 1 97 ? 18.407 -11.713 -2.145 1.00 80.31 97 GLU A O 1
ATOM 783 N N . ALA A 1 98 ? 16.394 -11.605 -1.181 1.00 77.00 98 ALA A N 1
ATOM 784 C CA . ALA A 1 98 ? 15.878 -12.808 -1.838 1.00 77.00 98 ALA A CA 1
ATOM 785 C C . ALA A 1 98 ? 15.801 -12.680 -3.374 1.00 77.00 98 ALA A C 1
ATOM 787 O O . ALA A 1 98 ? 16.070 -13.637 -4.097 1.00 77.00 98 ALA A O 1
ATOM 788 N N . LEU A 1 99 ? 15.437 -11.503 -3.897 1.00 75.06 99 LEU A N 1
ATOM 789 C CA . LEU A 1 99 ? 15.431 -11.253 -5.344 1.00 75.06 99 LEU A CA 1
ATOM 790 C C . LEU A 1 99 ? 16.843 -11.278 -5.942 1.00 75.06 99 LEU A C 1
ATOM 792 O O . LEU A 1 99 ? 17.010 -11.759 -7.061 1.00 75.06 99 LEU A O 1
ATOM 796 N N . ASP A 1 100 ? 17.840 -10.780 -5.211 1.00 75.94 100 ASP A N 1
ATOM 797 C CA . ASP A 1 100 ? 19.245 -10.817 -5.626 1.00 75.94 100 ASP A CA 1
ATOM 798 C C . ASP A 1 100 ? 19.780 -12.257 -5.654 1.00 75.94 100 ASP A C 1
ATOM 800 O O . ASP A 1 100 ? 20.389 -12.666 -6.640 1.00 75.94 100 ASP A O 1
ATOM 804 N N . GLU A 1 101 ? 19.459 -13.069 -4.639 1.00 72.62 101 GLU A N 1
ATOM 805 C CA . GLU A 1 101 ? 19.787 -14.503 -4.614 1.00 72.62 101 GLU A CA 1
ATOM 806 C C . GLU A 1 101 ? 19.163 -15.259 -5.799 1.00 72.62 101 GLU A C 1
ATOM 808 O O . GLU A 1 101 ? 19.841 -16.051 -6.461 1.00 72.62 101 GLU A O 1
ATOM 813 N N . HIS A 1 102 ? 17.895 -14.978 -6.117 1.00 67.75 102 HIS A N 1
ATOM 814 C CA . HIS A 1 102 ? 17.226 -15.558 -7.281 1.00 67.75 102 HIS A CA 1
ATOM 815 C C . HIS A 1 102 ? 17.852 -15.112 -8.609 1.00 67.75 102 HIS A C 1
ATOM 817 O O . HIS A 1 102 ? 18.038 -15.944 -9.496 1.00 67.75 102 HIS A O 1
ATOM 823 N N . TYR A 1 103 ? 18.202 -13.830 -8.749 1.00 67.44 103 TYR A N 1
ATOM 824 C CA . TYR A 1 103 ? 18.870 -13.310 -9.945 1.00 67.44 103 TYR A CA 1
ATOM 825 C C . TYR A 1 103 ? 20.265 -13.929 -10.126 1.00 67.44 103 TYR A C 1
ATOM 827 O O . TYR A 1 103 ? 20.632 -14.347 -11.227 1.00 67.44 103 TYR A O 1
ATOM 835 N N . ALA A 1 104 ? 21.025 -14.058 -9.036 1.00 68.19 104 ALA A N 1
ATOM 836 C CA . ALA A 1 104 ? 22.321 -14.724 -9.035 1.00 68.19 104 ALA A CA 1
ATOM 837 C C . ALA A 1 104 ? 22.198 -16.204 -9.441 1.00 68.19 104 ALA A C 1
ATOM 839 O O . ALA A 1 104 ? 22.998 -16.681 -10.242 1.00 68.19 104 ALA A O 1
ATOM 840 N N . GLN A 1 105 ? 21.171 -16.918 -8.965 1.00 61.78 105 GLN A N 1
ATOM 841 C CA . GLN A 1 105 ? 20.907 -18.305 -9.364 1.00 61.78 105 GLN A CA 1
ATOM 842 C C . GLN A 1 105 ? 20.489 -18.451 -10.831 1.00 61.78 105 GLN A C 1
ATOM 844 O O . GLN A 1 105 ? 20.981 -19.364 -11.493 1.00 61.78 105 GLN A O 1
ATOM 849 N N . SER A 1 106 ? 19.649 -17.560 -11.373 1.00 60.25 106 SER A N 1
ATOM 850 C CA . SER A 1 106 ? 19.251 -17.628 -12.789 1.00 60.25 106 SER A CA 1
ATOM 851 C C . SER A 1 106 ? 20.417 -17.404 -13.755 1.00 60.25 106 SER A C 1
ATOM 853 O O . SER A 1 106 ? 20.403 -17.932 -14.859 1.00 60.25 106 SER A O 1
ATOM 855 N N . HIS A 1 107 ? 21.458 -16.680 -13.334 1.00 56.78 107 HIS A N 1
ATOM 856 C CA . HIS A 1 107 ? 22.671 -16.494 -14.135 1.00 56.78 107 HIS A CA 1
ATOM 857 C C . HIS A 1 107 ? 23.708 -17.618 -13.983 1.00 56.78 107 HIS A C 1
ATOM 859 O O . HIS A 1 107 ? 24.663 -17.657 -14.754 1.00 56.78 107 HIS A O 1
ATOM 865 N N . ILE A 1 108 ? 23.524 -18.549 -13.040 1.00 54.94 108 ILE A N 1
ATOM 866 C CA . ILE A 1 108 ? 24.346 -19.766 -12.938 1.00 54.94 108 ILE A CA 1
ATOM 867 C C . ILE A 1 108 ? 23.832 -20.851 -13.900 1.00 54.94 108 ILE A C 1
ATOM 869 O O . ILE A 1 108 ? 24.628 -21.618 -14.432 1.00 54.94 108 ILE A O 1
ATOM 873 N N . THR A 1 109 ? 22.525 -20.906 -14.174 1.00 48.69 109 THR A N 1
ATOM 874 C CA . THR A 1 109 ? 21.918 -21.915 -15.066 1.00 48.69 109 THR A CA 1
ATOM 875 C C . THR A 1 109 ? 22.100 -21.643 -16.562 1.00 48.69 109 THR A C 1
ATOM 877 O O . THR A 1 109 ? 21.876 -22.550 -17.357 1.00 48.69 109 THR A O 1
ATOM 880 N N . ASP A 1 110 ? 22.540 -20.437 -16.932 1.00 47.25 110 ASP A N 1
ATOM 881 C CA . ASP A 1 110 ? 22.841 -20.046 -18.319 1.00 47.25 110 ASP A CA 1
ATOM 882 C C . ASP A 1 110 ? 24.350 -20.068 -18.634 1.00 47.25 110 ASP A C 1
ATOM 884 O O . ASP A 1 110 ? 24.766 -19.666 -19.723 1.00 47.25 110 ASP A O 1
ATOM 888 N N . ALA A 1 111 ? 25.194 -20.526 -17.701 1.00 42.25 111 ALA A N 1
ATOM 889 C CA . ALA A 1 111 ? 26.589 -20.802 -18.020 1.00 42.25 111 ALA A CA 1
ATOM 890 C C . ALA A 1 111 ? 26.638 -22.016 -18.968 1.00 42.25 111 ALA A C 1
ATOM 892 O O . ALA A 1 111 ? 26.122 -23.078 -18.603 1.00 42.25 111 ALA A O 1
ATOM 893 N N . PRO A 1 112 ? 27.236 -21.902 -20.171 1.00 40.03 112 PRO A N 1
ATOM 894 C CA . PRO A 1 112 ? 27.498 -23.067 -20.997 1.00 40.03 112 PRO A CA 1
ATOM 895 C C . PRO A 1 112 ? 28.294 -24.068 -20.164 1.00 40.03 112 PRO A C 1
ATOM 897 O O . PRO A 1 112 ? 29.269 -23.706 -19.502 1.00 40.03 112 PRO A O 1
ATOM 900 N N . SER A 1 113 ? 27.872 -25.331 -20.176 1.00 42.94 113 SER A N 1
ATOM 901 C CA . SER A 1 113 ? 28.760 -26.410 -19.777 1.00 42.94 113 SER A CA 1
ATOM 902 C C . SER A 1 113 ? 29.887 -26.438 -20.804 1.00 42.94 113 SER A C 1
ATOM 904 O O . SER A 1 113 ? 29.739 -27.058 -21.858 1.00 42.94 113 SER A O 1
ATOM 906 N N . ASP A 1 114 ? 30.986 -25.745 -20.519 1.00 43.16 114 ASP A N 1
ATOM 907 C CA . ASP A 1 114 ? 32.242 -25.908 -21.242 1.00 43.16 114 ASP A CA 1
ATOM 908 C C . ASP A 1 114 ? 32.794 -27.295 -20.885 1.00 43.16 114 ASP A C 1
ATOM 910 O O . ASP A 1 114 ? 33.690 -27.471 -20.062 1.00 43.16 114 ASP A O 1
ATOM 914 N N . GLY A 1 115 ? 32.155 -28.312 -21.459 1.00 39.69 115 GLY A N 1
ATOM 915 C CA . GLY A 1 115 ? 32.731 -29.621 -21.661 1.00 39.69 115 GLY A CA 1
ATOM 916 C C . GLY A 1 115 ? 33.621 -29.520 -22.885 1.00 39.69 115 GLY A C 1
ATOM 917 O O . GLY A 1 115 ? 33.130 -29.473 -24.011 1.00 39.69 115 GLY A O 1
ATOM 918 N N . GLU A 1 116 ? 34.926 -29.461 -22.642 1.00 45.34 116 GLU A N 1
ATOM 919 C CA . GLU A 1 116 ? 35.943 -29.758 -23.639 1.00 45.34 116 GLU A CA 1
ATOM 920 C C . GLU A 1 116 ? 35.599 -31.070 -24.361 1.00 45.34 116 GLU A C 1
ATOM 922 O O . GLU A 1 116 ? 35.466 -32.126 -23.741 1.00 45.34 116 GLU A O 1
ATOM 927 N N . ALA A 1 117 ? 35.521 -31.006 -25.684 1.00 37.59 117 ALA A N 1
ATOM 928 C CA . ALA A 1 117 ? 35.874 -32.116 -26.550 1.00 37.59 117 ALA A CA 1
ATOM 929 C C . ALA A 1 117 ? 36.783 -31.540 -27.638 1.00 37.59 117 ALA A C 1
ATOM 931 O O . ALA A 1 117 ? 36.326 -30.874 -28.566 1.00 37.59 117 ALA A O 1
ATOM 932 N N . ASN A 1 118 ? 38.090 -31.735 -27.445 1.00 45.59 118 ASN A N 1
ATOM 933 C CA . ASN A 1 118 ? 39.051 -31.750 -28.540 1.00 45.59 118 ASN A CA 1
ATOM 934 C C . ASN A 1 118 ? 38.576 -32.781 -29.562 1.00 45.59 118 ASN A C 1
ATOM 936 O O . ASN A 1 118 ? 38.287 -33.895 -29.140 1.00 45.59 118 ASN A O 1
ATOM 940 N N . ASP A 1 119 ? 38.570 -32.433 -30.845 1.00 41.97 119 ASP A N 1
ATOM 941 C CA . ASP A 1 119 ? 38.852 -33.380 -31.923 1.00 41.97 119 ASP A CA 1
ATOM 942 C C . ASP A 1 119 ? 39.337 -32.622 -33.176 1.00 41.97 119 ASP A C 1
ATOM 944 O O . ASP A 1 119 ? 38.732 -31.631 -33.595 1.00 41.97 119 ASP A O 1
ATOM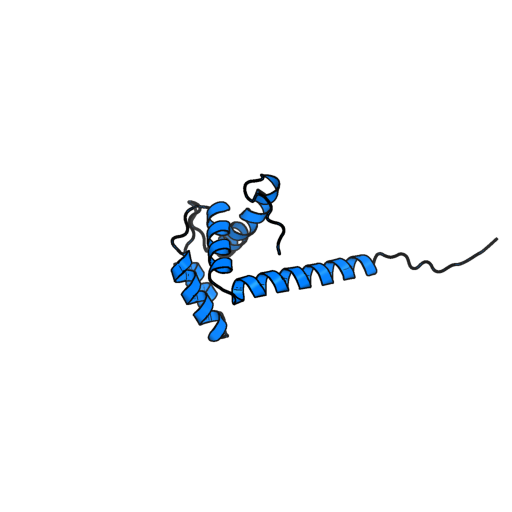 948 N N . ASP A 1 120 ? 40.440 -33.164 -33.707 1.00 40.50 120 ASP A N 1
ATOM 949 C CA . ASP A 1 120 ? 41.157 -32.972 -34.984 1.00 40.50 120 ASP A CA 1
ATOM 950 C C . ASP A 1 120 ? 42.056 -31.737 -35.225 1.00 40.50 120 ASP A C 1
ATOM 952 O O . ASP A 1 120 ? 41.585 -30.660 -35.659 1.00 40.50 120 ASP A O 1
#

InterPro domains:
  IPR006170 Pheromone/general odorant binding protein [PF01395] (13-83)
  IPR036728 Pheromone/general odorant binding protein superfamily [G3DSA:1.10.238.20] (1-87)
  IPR036728 Pheromone/general odorant binding protein superfamily [SSF47565] (13-88)

Sequence (120 aa):
MFRGGNLNNSKYQKCKCLVPCVAKYLNMMYTDGTYDFREIRKVTSGVQSDYFRKEIERVLHICETEPGKECDGGFNIVNCAIQHSHIASRSLRLMFEALDEHYAQSHITDAPSDGEANDD

Organism: Lygus hesperus (NCBI:txid30085)

Radius of gyration: 19.94 Å; chains: 1; bounding box: 53×47×51 Å

Foldseek 3Di:
DPPDDPCPPPVCLVVLQVQLVVCVVQVQADPVQQGNLVSVLVVLVPPPDPVSSVLVVVQCVVQVPFDDGRSVSRNSSLVSSCVRDPCSVVVVVVVVVVVVVVVVVVVVVPPPPPPDDDDD

Secondary structure (DSSP, 8-state):
------TTSGGGHHHHTHHHHHHHHTT-B-TTS-B-HHHHHHHHHT-S-HHHHHHHHHHHHHHTT----HHHHHHHHHHHHHHH-HHHHHHHHHHHHHHHHHHHHHTTTTS---------